Protein AF-A0A927RHD1-F1 (afdb_monomer_lite)

Radius of gyration: 29.97 Å; chains: 1; bounding box: 62×31×7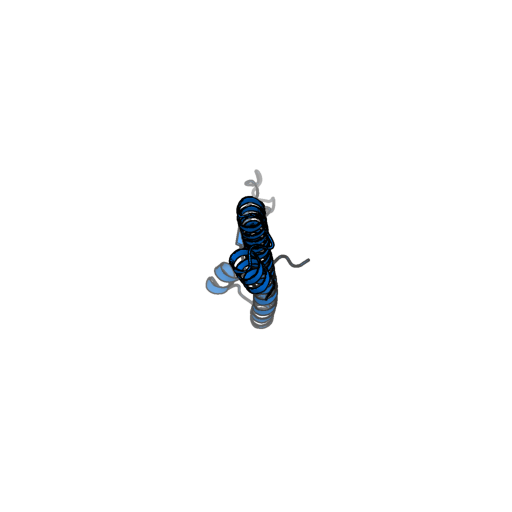5 Å

Secondary structure (DSSP, 8-state):
-HHHHHHHHHHTTSS-HHHHHHHHHHHHHHHHHHHHHHHHHHHHHHHHHHHHHHHHHHHHHHHHHTT-SS--HHHHHHHEEEEEEPPPPSSTTSPPPEEEEESS---

Sequence (107 aa):
ELLENAYVDKVKGKIPEDICVMLITRYTDEKKTLTADIETLNESLAKSNQVVADVDEFIAKIKRYLNVNELTRAMSVELIERVIIGATPKDKNTPRKIQIVYKVDLV

Structure (mmCIF, N/CA/C/O backbone):
data_AF-A0A927RHD1-F1
#
_entry.id   AF-A0A927RHD1-F1
#
loop_
_atom_site.group_PDB
_atom_site.id
_atom_site.type_symbol
_atom_site.label_atom_id
_atom_site.label_alt_id
_atom_site.label_comp_id
_atom_site.label_asym_id
_atom_site.label_entity_id
_atom_site.label_seq_id
_atom_site.pdbx_PDB_ins_code
_atom_site.Cartn_x
_atom_site.Cartn_y
_atom_site.Cartn_z
_atom_site.occupancy
_atom_site.B_iso_or_equiv
_atom_site.auth_seq_id
_atom_site.auth_comp_id
_atom_site.auth_asym_id
_atom_site.auth_atom_id
_atom_site.pdbx_PDB_model_num
ATOM 1 N N . GLU A 1 1 ? -22.916 -0.792 31.201 1.00 51.06 1 GLU A N 1
ATOM 2 C CA . GLU A 1 1 ? -22.751 -0.288 32.583 1.00 51.06 1 GLU A CA 1
ATOM 3 C C . GLU A 1 1 ? -23.159 1.174 32.801 1.00 51.06 1 GLU A C 1
ATOM 5 O O . GLU A 1 1 ? -24.210 1.373 33.392 1.00 51.06 1 GLU A O 1
ATOM 10 N N . LEU A 1 2 ? -22.441 2.211 32.332 1.00 59.84 2 LEU A N 1
ATOM 11 C CA . LEU A 1 2 ? -22.829 3.617 32.629 1.00 59.84 2 LEU A CA 1
ATOM 12 C C . LEU A 1 2 ? -24.217 4.018 32.084 1.00 59.84 2 LEU A C 1
ATOM 14 O O . LEU A 1 2 ? -24.986 4.676 32.778 1.00 59.84 2 LEU A O 1
ATOM 18 N N . LEU A 1 3 ? -24.556 3.576 30.869 1.00 62.25 3 LEU A N 1
ATOM 19 C CA . LEU A 1 3 ? -25.866 3.802 30.241 1.00 62.25 3 LEU A CA 1
ATOM 20 C C . LEU A 1 3 ? -27.012 3.076 30.959 1.00 62.25 3 LEU A C 1
ATOM 22 O O . LEU A 1 3 ? -28.087 3.642 31.141 1.00 62.25 3 LEU A O 1
ATOM 26 N N . GLU A 1 4 ? -26.776 1.838 31.393 1.00 62.19 4 GLU A N 1
ATOM 27 C CA . GLU A 1 4 ? -27.764 1.052 32.143 1.00 62.19 4 GLU A CA 1
ATOM 28 C C . GLU A 1 4 ? -28.014 1.663 33.520 1.00 62.19 4 GLU A C 1
ATOM 30 O O . GLU A 1 4 ? -29.164 1.793 33.924 1.00 62.19 4 GLU A O 1
ATOM 35 N N . ASN A 1 5 ? -26.962 2.123 34.203 1.00 62.47 5 ASN A N 1
ATOM 36 C CA . ASN A 1 5 ? -27.091 2.803 35.489 1.00 62.47 5 ASN A CA 1
ATOM 37 C C . ASN A 1 5 ? -27.829 4.145 35.355 1.00 62.47 5 ASN A C 1
ATOM 39 O O . ASN A 1 5 ? -28.725 4.423 36.148 1.00 62.47 5 ASN A O 1
ATOM 43 N N . ALA A 1 6 ? -27.537 4.938 34.316 1.00 60.22 6 ALA A N 1
ATOM 44 C CA . ALA A 1 6 ? -28.250 6.189 34.041 1.00 60.22 6 ALA A CA 1
ATOM 45 C C . ALA A 1 6 ? -29.737 5.964 33.704 1.00 60.22 6 ALA A C 1
ATOM 47 O O . ALA A 1 6 ? -30.593 6.742 34.127 1.00 60.22 6 ALA A O 1
ATOM 48 N N . TYR A 1 7 ? -30.063 4.885 32.985 1.00 59.28 7 TYR A N 1
ATOM 49 C CA . TYR A 1 7 ? -31.446 4.497 32.704 1.00 59.28 7 TYR A CA 1
ATOM 50 C C . TYR A 1 7 ? -32.173 4.014 33.969 1.00 59.28 7 TYR A C 1
ATOM 52 O O . TYR A 1 7 ? -33.295 4.439 34.240 1.00 59.28 7 TYR A O 1
ATOM 60 N N . VAL A 1 8 ? -31.528 3.183 34.792 1.00 60.94 8 VAL A N 1
ATOM 61 C CA . VAL A 1 8 ? -32.079 2.707 36.072 1.00 60.94 8 VAL A CA 1
ATOM 62 C C . VAL A 1 8 ? -32.320 3.868 37.044 1.00 60.94 8 VAL A C 1
ATOM 64 O O . VAL A 1 8 ? -33.342 3.883 37.733 1.00 60.94 8 VAL A O 1
ATOM 67 N N . ASP A 1 9 ? -31.440 4.868 37.070 1.00 61.34 9 ASP A N 1
ATOM 68 C CA . ASP A 1 9 ? -31.603 6.060 37.908 1.00 61.34 9 ASP A CA 1
ATOM 69 C C . ASP A 1 9 ? -32.654 7.049 37.368 1.00 61.34 9 ASP A C 1
ATOM 71 O O . ASP A 1 9 ? -33.330 7.705 38.169 1.00 61.34 9 ASP A O 1
ATOM 75 N N . LYS A 1 10 ? -32.887 7.083 36.043 1.00 57.81 10 LYS A N 1
ATOM 76 C CA . LYS A 1 10 ? -34.054 7.748 35.429 1.00 57.81 10 LYS A CA 1
ATOM 77 C C . LYS A 1 10 ? -35.360 7.086 35.882 1.00 57.81 10 LYS A C 1
ATOM 79 O O . LYS A 1 10 ? -36.273 7.773 36.330 1.00 57.81 10 LYS A O 1
ATOM 84 N N . VAL A 1 11 ? -35.445 5.753 35.825 1.00 57.78 11 VAL A N 1
ATOM 85 C CA . VAL A 1 11 ? -36.642 4.991 36.248 1.00 57.78 11 VAL A CA 1
ATOM 86 C C . VAL A 1 11 ? -36.899 5.129 37.757 1.00 57.78 11 VAL A C 1
ATOM 88 O O . VAL A 1 11 ? -38.046 5.097 38.195 1.00 57.78 11 VAL A O 1
ATOM 91 N N . LYS A 1 12 ? -35.850 5.360 38.556 1.00 62.81 12 LYS A N 1
ATOM 92 C CA . LYS A 1 12 ? -35.941 5.658 39.998 1.00 62.81 12 LYS A CA 1
ATOM 93 C C . LYS A 1 12 ? -36.261 7.126 40.325 1.00 62.81 12 LYS A C 1
ATOM 95 O O . LYS A 1 12 ? -36.322 7.465 41.506 1.00 62.81 12 LYS A O 1
ATOM 100 N N . GLY A 1 13 ? -36.452 7.993 39.325 1.00 62.12 13 GLY A N 1
ATOM 101 C CA . GLY A 1 13 ? -36.874 9.390 39.504 1.00 62.12 13 GLY A CA 1
ATOM 102 C C . GLY A 1 13 ? -35.811 10.329 40.084 1.00 62.12 13 GLY A C 1
ATOM 103 O O . GLY A 1 13 ? -36.143 11.433 40.507 1.00 62.12 13 GLY A O 1
ATOM 104 N N . LYS A 1 14 ? -34.538 9.912 40.129 1.00 64.75 14 LYS A N 1
ATOM 105 C CA . LYS A 1 14 ? -33.435 10.720 40.682 1.00 64.75 14 LYS A CA 1
ATOM 106 C C . LYS A 1 14 ? -32.799 11.665 39.664 1.00 64.75 14 LYS A C 1
ATOM 108 O O . LYS A 1 14 ? -32.075 12.574 40.061 1.00 64.75 14 LYS A O 1
ATOM 113 N N . ILE A 1 15 ? -33.044 11.440 38.375 1.00 62.84 15 ILE A N 1
ATOM 114 C CA . ILE A 1 15 ? -32.460 12.207 37.274 1.00 62.84 15 ILE A CA 1
ATOM 115 C C . ILE A 1 15 ? -33.594 12.640 36.336 1.00 62.84 15 ILE A C 1
ATOM 117 O O . ILE A 1 15 ? -34.361 11.778 35.896 1.00 62.84 15 ILE A O 1
ATOM 121 N N . PRO A 1 16 ? -33.724 13.944 36.035 1.00 70.50 16 PRO A N 1
ATOM 122 C CA . PRO A 1 16 ? -34.723 14.429 35.096 1.00 70.50 16 PRO A CA 1
ATOM 123 C C . PRO A 1 16 ? -34.412 13.969 33.658 1.00 70.50 16 PRO A C 1
ATOM 125 O O . PRO A 1 16 ? -33.282 13.624 33.298 1.00 70.50 16 PRO A O 1
ATOM 128 N N . GLU A 1 17 ? -35.467 13.845 32.855 1.00 69.06 17 GLU A N 1
ATOM 129 C CA . GLU A 1 17 ? -35.441 13.165 31.554 1.00 69.06 17 GLU A CA 1
ATOM 130 C C . GLU A 1 17 ? -34.510 13.829 30.529 1.00 69.06 17 GLU A C 1
ATOM 132 O O . GLU A 1 17 ? -33.849 13.142 29.748 1.00 69.06 17 GLU A O 1
ATOM 137 N N . ASP A 1 18 ? -34.408 15.149 30.597 1.00 70.12 18 ASP A N 1
ATOM 138 C CA . ASP A 1 18 ? -33.528 16.005 29.807 1.00 70.12 18 ASP A CA 1
ATOM 139 C C . ASP A 1 18 ? -32.040 15.659 29.985 1.00 70.12 18 ASP A C 1
ATOM 141 O O . ASP A 1 18 ? -31.314 15.495 29.001 1.00 70.12 18 ASP A O 1
ATOM 145 N N . ILE A 1 19 ? -31.592 15.458 31.226 1.00 70.06 19 ILE A N 1
ATOM 146 C CA . ILE A 1 19 ? -30.207 15.091 31.548 1.00 70.06 19 ILE A CA 1
ATOM 147 C C . ILE A 1 19 ? -29.882 13.685 31.026 1.00 70.06 19 ILE A C 1
ATOM 149 O O . ILE A 1 19 ? -28.794 13.452 30.494 1.00 70.06 19 ILE A O 1
ATOM 153 N N . CYS A 1 20 ? -30.825 12.744 31.139 1.00 69.62 20 CYS A N 1
ATOM 154 C CA . CYS A 1 20 ? -30.635 11.367 30.680 1.00 69.62 20 CYS A CA 1
ATOM 155 C C . CYS A 1 20 ? -30.480 11.304 29.151 1.00 69.62 20 CYS A C 1
ATOM 157 O O . CYS A 1 20 ? -29.529 10.703 28.650 1.00 69.62 20 CYS A O 1
ATOM 159 N N . VAL A 1 21 ? -31.359 11.986 28.409 1.00 76.75 21 VAL A N 1
ATOM 160 C CA . VAL A 1 21 ? -31.281 12.059 26.942 1.00 76.75 21 VAL A CA 1
ATOM 161 C C . VAL A 1 21 ? -29.987 12.742 26.498 1.00 76.75 21 VAL A C 1
ATOM 163 O O . VAL A 1 21 ? -29.305 12.230 25.614 1.00 76.75 21 VAL A O 1
ATOM 166 N N . MET A 1 22 ? -29.591 13.843 27.144 1.00 78.88 22 MET A N 1
ATOM 167 C CA . MET A 1 22 ? -28.347 14.544 26.817 1.00 78.88 22 MET A CA 1
ATOM 168 C C . MET A 1 22 ? -27.108 13.650 26.992 1.00 78.88 22 MET A C 1
ATOM 170 O O . MET A 1 22 ? -26.223 13.646 26.134 1.00 78.88 22 MET A O 1
ATOM 174 N N . LEU A 1 23 ? -27.043 12.871 28.077 1.00 75.88 23 LEU A N 1
ATOM 175 C CA . LEU A 1 23 ? -25.933 11.948 28.340 1.00 75.88 23 LEU A CA 1
ATOM 176 C C . LEU A 1 23 ? -25.884 10.801 27.325 1.00 75.88 23 LEU A C 1
ATOM 178 O O . LEU A 1 23 ? -24.803 10.466 26.841 1.00 75.88 23 LEU A O 1
ATOM 182 N N . ILE A 1 24 ? -27.041 10.231 26.972 1.00 79.81 24 ILE A N 1
ATOM 183 C CA . ILE A 1 24 ? -27.144 9.165 25.965 1.00 79.81 24 ILE A CA 1
ATOM 184 C C . ILE A 1 24 ? -26.671 9.670 24.601 1.00 79.81 24 ILE A C 1
ATOM 186 O O . ILE A 1 24 ? -25.863 9.005 23.950 1.00 79.81 24 ILE A O 1
ATOM 190 N N . THR A 1 25 ? -27.139 10.844 24.178 1.00 80.56 25 THR A N 1
ATOM 191 C CA . THR A 1 25 ? -26.767 11.439 22.889 1.00 80.56 25 THR A CA 1
ATOM 192 C C . THR A 1 25 ? -25.272 11.711 22.833 1.00 80.56 25 THR A C 1
ATOM 194 O O . THR A 1 25 ? -24.597 11.229 21.928 1.00 80.56 25 THR A O 1
ATOM 197 N N . ARG A 1 26 ? -24.725 12.380 23.855 1.00 80.81 26 ARG A N 1
ATOM 198 C CA . ARG A 1 26 ? -23.299 12.712 23.912 1.00 80.81 26 ARG A CA 1
ATOM 199 C C . ARG A 1 26 ? -22.413 11.465 23.892 1.00 80.81 26 ARG A C 1
ATOM 201 O O . ARG A 1 26 ? -21.429 11.431 23.164 1.00 80.81 26 ARG A O 1
ATOM 208 N N . TYR A 1 27 ? -22.789 10.428 24.638 1.00 77.62 27 TYR A N 1
ATOM 209 C CA . TYR A 1 27 ? -22.066 9.157 24.639 1.00 77.62 27 TYR A CA 1
ATOM 210 C C . TYR A 1 27 ? -22.155 8.429 23.291 1.00 77.62 27 TYR A C 1
ATOM 212 O O . TYR A 1 27 ? -21.181 7.838 22.830 1.00 77.62 27 TYR A O 1
ATOM 220 N N . THR A 1 28 ? -23.321 8.465 22.644 1.00 81.50 28 THR A N 1
ATOM 221 C CA . THR A 1 28 ? -23.519 7.835 21.332 1.00 81.50 28 THR A CA 1
ATOM 222 C C . THR A 1 28 ? -22.691 8.535 20.257 1.00 81.50 28 THR A C 1
ATOM 224 O O . THR A 1 28 ? -22.045 7.858 19.458 1.00 81.50 28 THR A O 1
ATOM 227 N N . ASP A 1 29 ? -22.650 9.866 20.272 1.00 84.06 29 ASP A N 1
ATOM 228 C CA . ASP A 1 29 ? -21.831 10.662 19.356 1.00 84.06 29 ASP A CA 1
ATOM 229 C C . ASP A 1 29 ? -20.333 10.430 19.582 1.00 84.06 29 ASP A C 1
ATOM 231 O O . ASP A 1 29 ? -19.581 10.223 18.626 1.00 84.06 29 ASP A O 1
ATOM 235 N N . GLU A 1 30 ? -19.893 10.383 20.840 1.00 81.19 30 GLU A N 1
ATOM 236 C CA . GLU A 1 30 ? -18.503 10.082 21.190 1.00 81.19 30 GLU A CA 1
ATOM 237 C C . GLU A 1 30 ? -18.106 8.676 20.728 1.00 81.19 30 GLU A C 1
ATOM 239 O O . GLU A 1 30 ? -17.090 8.502 20.058 1.00 81.19 30 GLU A O 1
ATOM 244 N N . LYS A 1 31 ? -18.957 7.673 20.975 1.00 79.38 31 LYS A N 1
ATOM 245 C CA . LYS A 1 31 ? -18.736 6.301 20.503 1.00 79.38 31 LYS A CA 1
ATOM 246 C C . LYS A 1 31 ? -18.680 6.225 18.976 1.00 79.38 31 LYS A C 1
ATOM 248 O O . LYS A 1 31 ? -17.853 5.491 18.434 1.00 79.38 31 LYS A O 1
ATOM 253 N N . LYS A 1 32 ? -19.545 6.963 18.276 1.00 85.06 32 LYS A N 1
ATOM 254 C CA . LYS A 1 32 ? -19.567 7.010 16.808 1.00 85.06 32 LYS A CA 1
ATOM 255 C C . LYS A 1 32 ? -18.287 7.630 16.251 1.00 85.06 32 LYS A C 1
ATOM 257 O O . LYS A 1 32 ? -17.711 7.074 15.322 1.00 85.06 32 LYS A O 1
ATOM 262 N N . THR A 1 33 ? -17.828 8.724 16.852 1.00 84.44 33 THR A N 1
ATOM 263 C CA . THR A 1 33 ? -16.570 9.394 16.484 1.00 84.44 33 THR A CA 1
ATOM 264 C C . THR A 1 33 ? -15.390 8.449 16.694 1.00 84.44 33 THR A C 1
ATOM 266 O O . THR A 1 33 ? -14.625 8.200 15.770 1.00 84.44 33 THR A O 1
ATOM 269 N N . LEU A 1 34 ? -15.319 7.808 17.864 1.00 83.38 34 LEU A N 1
ATOM 270 C CA . LEU A 1 34 ? -14.249 6.870 18.192 1.00 83.38 34 LEU A CA 1
ATOM 271 C C . LEU A 1 34 ? -14.229 5.650 17.255 1.00 83.38 34 LEU A C 1
ATOM 273 O O . LEU A 1 34 ? -13.165 5.164 16.887 1.00 83.38 34 LEU A O 1
ATOM 277 N N . THR A 1 35 ? -15.403 5.161 16.847 1.00 82.81 35 THR A N 1
ATOM 278 C CA . THR A 1 35 ? -15.509 4.047 15.890 1.00 82.81 35 THR A CA 1
ATOM 279 C C . THR A 1 35 ? -14.993 4.458 14.509 1.00 82.81 35 THR A C 1
ATOM 281 O O . THR A 1 35 ? -14.223 3.712 13.910 1.00 82.81 35 THR A O 1
ATOM 284 N N . ALA A 1 36 ? -15.344 5.659 14.037 1.00 86.44 36 ALA A N 1
ATOM 285 C CA . ALA A 1 36 ? -14.854 6.189 12.764 1.00 86.44 36 ALA A CA 1
ATOM 286 C C . ALA A 1 36 ? -13.330 6.421 12.773 1.00 86.44 36 ALA A C 1
ATOM 288 O O . ALA A 1 36 ? -12.644 6.132 11.789 1.00 86.44 36 ALA A O 1
ATOM 289 N N . ASP A 1 37 ? -12.779 6.881 13.899 1.00 84.31 37 ASP A N 1
ATOM 290 C CA . ASP A 1 37 ? -11.334 7.055 14.064 1.00 84.31 37 ASP A CA 1
ATOM 291 C C . ASP A 1 37 ? -10.600 5.707 14.030 1.00 84.31 37 ASP A C 1
ATOM 293 O O . ASP A 1 37 ? -9.563 5.577 13.377 1.00 84.31 37 ASP A O 1
ATOM 297 N N . ILE A 1 38 ? -11.158 4.676 14.679 1.00 85.19 38 ILE A N 1
ATOM 298 C CA . ILE A 1 38 ? -10.624 3.306 14.644 1.00 85.19 38 ILE A CA 1
ATOM 299 C C . ILE A 1 38 ? -10.649 2.741 13.220 1.00 85.19 38 ILE A C 1
ATOM 301 O O . ILE A 1 38 ? -9.670 2.128 12.796 1.00 85.19 38 ILE A O 1
ATOM 305 N N . GLU A 1 39 ? -11.736 2.935 12.471 1.00 83.81 39 GLU A N 1
ATOM 306 C CA . GLU A 1 39 ? -11.827 2.512 11.067 1.00 83.81 39 GLU A CA 1
ATOM 307 C C . GLU A 1 39 ? -10.757 3.202 10.214 1.00 83.81 39 GLU A C 1
ATOM 309 O O . GLU A 1 39 ? -9.997 2.533 9.516 1.00 83.81 39 GLU A O 1
ATOM 314 N N . THR A 1 40 ? -10.604 4.519 10.361 1.00 83.56 40 THR A N 1
ATOM 315 C CA . THR A 1 40 ? -9.594 5.306 9.636 1.00 83.56 40 THR A CA 1
ATOM 316 C C . THR A 1 40 ? -8.165 4.854 9.968 1.00 83.56 40 THR A C 1
ATOM 318 O O . THR A 1 40 ? -7.322 4.701 9.078 1.00 83.56 40 THR A O 1
ATOM 321 N N . LEU A 1 41 ? -7.875 4.604 11.249 1.00 80.75 41 LEU A N 1
ATOM 322 C CA . LEU A 1 41 ? -6.579 4.094 11.706 1.00 80.75 41 LEU A CA 1
ATOM 323 C C . LEU A 1 41 ? -6.296 2.690 11.163 1.00 80.75 41 LEU A C 1
ATOM 325 O O . LEU A 1 41 ? -5.182 2.427 10.706 1.00 80.75 41 LEU A O 1
ATOM 329 N N . ASN A 1 42 ? -7.295 1.805 11.162 1.00 77.00 42 ASN A N 1
ATOM 330 C CA . ASN A 1 42 ? -7.172 0.464 10.596 1.00 77.00 42 ASN A CA 1
ATOM 331 C C . ASN A 1 42 ? -6.957 0.496 9.082 1.00 77.00 42 ASN A C 1
ATOM 333 O O . ASN A 1 42 ? -6.129 -0.258 8.579 1.00 77.00 42 ASN A O 1
ATOM 337 N N . GLU A 1 43 ? -7.631 1.384 8.351 1.00 78.69 43 GLU A N 1
ATOM 338 C CA . GLU A 1 43 ? -7.382 1.572 6.919 1.00 78.69 43 GLU A CA 1
ATOM 339 C C . GLU A 1 43 ? -5.955 2.054 6.644 1.00 78.69 43 GLU A C 1
ATOM 341 O O . GLU A 1 43 ? -5.308 1.578 5.711 1.00 78.69 43 GLU A O 1
ATOM 346 N N . SER A 1 44 ? -5.447 2.985 7.454 1.00 70.00 44 SER A N 1
ATOM 347 C CA . SER A 1 44 ? -4.067 3.466 7.350 1.00 70.00 44 SER A CA 1
ATOM 348 C C . SER A 1 44 ? -3.053 2.350 7.631 1.00 70.00 44 SER A C 1
ATOM 350 O O . SER A 1 44 ? -2.102 2.159 6.869 1.00 70.00 44 SER A O 1
ATOM 352 N N . LEU A 1 45 ? -3.292 1.542 8.670 1.00 71.31 45 LEU A N 1
ATOM 353 C CA . LEU A 1 45 ? -2.471 0.372 8.993 1.00 71.31 45 LEU A CA 1
ATOM 354 C C . LEU A 1 45 ? -2.528 -0.699 7.902 1.00 71.31 45 LEU A C 1
ATOM 356 O O . LEU A 1 45 ? -1.490 -1.242 7.535 1.00 71.31 45 LEU A O 1
ATOM 360 N N . ALA A 1 46 ? -3.710 -0.986 7.354 1.00 68.12 46 ALA A N 1
ATOM 361 C CA . ALA A 1 46 ? -3.876 -1.935 6.260 1.00 68.12 46 ALA A CA 1
ATOM 362 C C . ALA A 1 46 ? -3.112 -1.479 5.011 1.00 68.12 46 ALA A C 1
ATOM 364 O O . ALA A 1 46 ? -2.398 -2.277 4.407 1.00 68.12 46 ALA A O 1
ATOM 365 N N . LYS A 1 47 ? -3.187 -0.186 4.669 1.00 65.06 47 LYS A N 1
ATOM 366 C CA . LYS A 1 47 ? -2.402 0.406 3.576 1.00 65.06 47 LYS A CA 1
ATOM 367 C C . LYS A 1 47 ? -0.899 0.268 3.829 1.00 65.06 47 LYS A C 1
ATOM 369 O O . LYS A 1 47 ? -0.182 -0.167 2.938 1.00 65.06 47 LYS A O 1
ATOM 374 N N . SER A 1 48 ? -0.430 0.573 5.038 1.00 59.12 48 SER A N 1
ATOM 375 C CA . SER A 1 48 ? 0.991 0.464 5.397 1.00 59.12 48 SER A CA 1
ATOM 376 C C . SER A 1 48 ? 1.503 -0.984 5.349 1.00 59.12 48 SER A C 1
ATOM 378 O O . SER A 1 48 ? 2.531 -1.265 4.736 1.00 59.12 48 SER A O 1
ATOM 380 N N . ASN A 1 49 ? 0.750 -1.933 5.914 1.00 58.75 49 ASN A N 1
ATOM 381 C CA . ASN A 1 49 ? 1.111 -3.353 5.901 1.00 58.75 49 ASN A CA 1
ATOM 382 C C . ASN A 1 49 ? 1.113 -3.940 4.484 1.00 58.75 49 ASN A C 1
ATOM 384 O O . ASN A 1 49 ? 1.972 -4.760 4.165 1.00 58.75 49 ASN A O 1
ATOM 388 N N . GLN A 1 50 ? 0.183 -3.506 3.628 1.00 59.81 50 GLN A N 1
ATOM 389 C CA . GLN A 1 50 ? 0.146 -3.921 2.227 1.00 59.81 50 GLN A CA 1
ATOM 390 C C . GLN A 1 50 ? 1.395 -3.452 1.472 1.00 59.81 50 GLN A C 1
ATOM 392 O O . GLN A 1 50 ? 1.940 -4.218 0.684 1.00 59.81 50 GLN A O 1
ATOM 397 N N . VAL A 1 51 ? 1.872 -2.233 1.745 1.00 59.66 51 VAL A N 1
ATOM 398 C CA . VAL A 1 51 ? 3.087 -1.680 1.125 1.00 59.66 51 VAL A CA 1
ATOM 399 C C . VAL A 1 51 ? 4.330 -2.464 1.551 1.00 59.66 51 VAL A C 1
ATOM 401 O O . VAL A 1 51 ? 5.131 -2.833 0.700 1.00 59.66 51 VAL A O 1
ATOM 404 N N . VAL A 1 52 ? 4.486 -2.780 2.840 1.00 59.94 52 VAL A N 1
ATOM 405 C CA . VAL A 1 52 ? 5.661 -3.530 3.329 1.00 59.94 52 VAL A CA 1
ATOM 406 C C . VAL A 1 52 ? 5.700 -4.955 2.763 1.00 59.94 52 VAL A C 1
ATOM 408 O O . VAL A 1 52 ? 6.752 -5.409 2.316 1.00 59.94 52 VAL A O 1
ATOM 411 N N . ALA A 1 53 ? 4.556 -5.644 2.725 1.00 61.19 53 ALA A N 1
ATOM 412 C CA . ALA A 1 53 ? 4.473 -6.994 2.168 1.00 61.19 53 ALA A CA 1
ATOM 413 C C . ALA A 1 53 ? 4.794 -7.032 0.660 1.00 61.19 53 ALA A C 1
ATOM 415 O O . A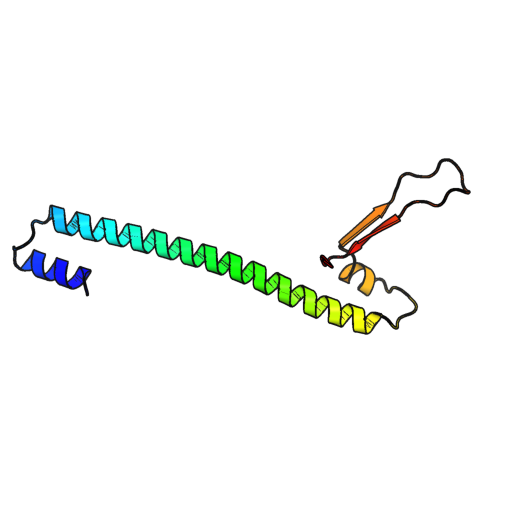LA A 1 53 ? 5.451 -7.964 0.193 1.00 61.19 53 ALA A O 1
ATOM 416 N N . ASP A 1 54 ? 4.376 -6.007 -0.088 1.00 63.91 54 ASP A N 1
ATOM 417 C CA . ASP A 1 54 ? 4.641 -5.886 -1.526 1.00 63.91 54 ASP A CA 1
ATOM 418 C C . ASP A 1 54 ? 6.141 -5.663 -1.813 1.00 63.91 54 ASP A C 1
ATOM 420 O O . ASP A 1 54 ? 6.706 -6.258 -2.732 1.00 63.91 54 ASP A O 1
ATOM 424 N N . VAL A 1 55 ? 6.840 -4.896 -0.964 1.00 63.88 55 VAL A N 1
ATOM 425 C CA . VAL A 1 55 ? 8.295 -4.670 -1.078 1.00 63.88 55 VAL A CA 1
ATOM 426 C C . VAL A 1 55 ? 9.094 -5.962 -0.875 1.00 63.88 55 VAL A C 1
ATOM 428 O O . VAL A 1 55 ? 9.988 -6.262 -1.672 1.00 63.88 55 VAL A O 1
ATOM 431 N N . ASP A 1 56 ? 8.777 -6.755 0.150 1.00 66.94 56 ASP A N 1
ATOM 432 C CA . ASP A 1 56 ? 9.482 -8.016 0.415 1.00 66.94 56 ASP A CA 1
ATOM 433 C C . ASP A 1 56 ? 9.258 -9.046 -0.704 1.00 66.94 56 ASP A C 1
ATOM 435 O O . ASP A 1 56 ? 10.201 -9.720 -1.145 1.00 66.94 56 ASP A O 1
ATOM 439 N N . GLU A 1 57 ? 8.028 -9.135 -1.223 1.00 68.94 57 GLU A N 1
ATOM 440 C CA . GLU A 1 57 ? 7.700 -9.993 -2.363 1.00 68.94 57 GLU A CA 1
ATOM 441 C C . GLU A 1 57 ? 8.454 -9.547 -3.627 1.00 68.94 57 GLU A C 1
ATOM 443 O O . GLU A 1 57 ? 9.017 -10.370 -4.361 1.00 68.94 57 GLU A O 1
ATOM 448 N N . PHE A 1 58 ? 8.538 -8.238 -3.861 1.00 67.06 58 PHE A N 1
ATOM 449 C CA . PHE A 1 58 ? 9.268 -7.663 -4.982 1.00 67.06 58 PHE A CA 1
ATOM 450 C C . PHE A 1 58 ? 10.775 -7.922 -4.906 1.00 67.06 58 PHE A C 1
ATOM 452 O O . PHE A 1 58 ? 11.389 -8.317 -5.901 1.00 67.06 58 PHE A O 1
ATOM 459 N N . ILE A 1 59 ? 11.385 -7.778 -3.726 1.00 67.69 59 ILE A N 1
ATOM 460 C CA . ILE A 1 59 ? 12.802 -8.094 -3.508 1.00 67.69 59 ILE A CA 1
ATOM 461 C C . ILE A 1 59 ? 13.059 -9.585 -3.754 1.00 67.69 59 ILE A C 1
ATOM 463 O O . ILE A 1 59 ? 14.057 -9.937 -4.389 1.00 67.69 59 ILE A O 1
ATOM 467 N N . ALA A 1 60 ? 12.173 -10.474 -3.300 1.00 70.81 60 ALA A N 1
ATOM 468 C CA . ALA A 1 60 ? 12.288 -11.908 -3.558 1.00 70.81 60 ALA A CA 1
ATOM 469 C C . ALA A 1 60 ? 12.204 -12.231 -5.062 1.00 70.81 60 ALA A C 1
ATOM 471 O O . ALA A 1 60 ? 12.998 -13.029 -5.573 1.00 70.81 60 ALA A O 1
ATOM 472 N N . LYS A 1 61 ? 11.301 -11.563 -5.793 1.00 68.12 61 LYS A N 1
ATOM 473 C CA . LYS A 1 61 ? 11.185 -11.671 -7.255 1.00 68.12 61 LYS A CA 1
ATOM 474 C C . LYS A 1 61 ? 12.446 -11.171 -7.956 1.00 68.12 61 LYS A C 1
ATOM 476 O O . LYS A 1 61 ? 13.012 -11.907 -8.760 1.00 68.12 61 LYS A O 1
ATOM 481 N N . ILE A 1 62 ? 12.957 -9.989 -7.609 1.00 67.94 62 ILE A N 1
ATOM 482 C CA . ILE A 1 62 ? 14.208 -9.462 -8.180 1.00 67.94 62 ILE A CA 1
ATOM 483 C C . ILE A 1 62 ? 15.389 -10.386 -7.884 1.00 67.94 62 ILE A C 1
ATOM 485 O O . ILE A 1 62 ? 16.158 -10.681 -8.792 1.00 67.94 62 ILE A O 1
ATOM 489 N N . LYS A 1 63 ? 15.524 -10.909 -6.660 1.00 66.88 63 LYS A N 1
ATOM 490 C CA . LYS A 1 63 ? 16.576 -11.881 -6.302 1.00 66.88 63 LYS A CA 1
ATOM 491 C C . LYS A 1 63 ? 16.523 -13.149 -7.147 1.00 66.88 63 LYS A C 1
ATOM 493 O O . LYS A 1 63 ? 17.569 -13.676 -7.514 1.00 66.88 63 LYS A O 1
ATOM 498 N N . ARG A 1 64 ? 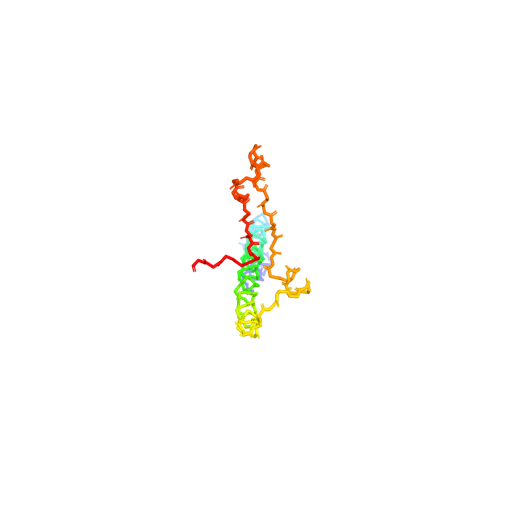15.327 -13.611 -7.511 1.00 67.44 64 ARG A N 1
ATOM 499 C CA . ARG A 1 64 ? 15.146 -14.749 -8.423 1.00 67.44 64 ARG A CA 1
ATOM 500 C C . ARG A 1 64 ? 15.546 -14.418 -9.864 1.00 67.44 64 ARG A C 1
ATOM 502 O O . ARG A 1 64 ? 15.993 -15.301 -10.590 1.00 67.44 64 ARG A O 1
ATOM 509 N N . TYR A 1 65 ? 15.405 -13.157 -10.257 1.00 63.59 65 TYR A N 1
ATOM 510 C CA . TYR A 1 65 ? 15.700 -12.666 -11.599 1.00 63.59 65 TYR A CA 1
ATOM 511 C C . TYR A 1 65 ? 17.093 -12.031 -11.763 1.00 63.59 65 TYR A C 1
ATOM 513 O O . TYR A 1 65 ? 17.509 -11.763 -12.886 1.00 63.59 65 TYR A O 1
ATOM 521 N N . LEU A 1 66 ? 17.839 -11.841 -10.672 1.00 58.75 66 LEU A N 1
ATOM 522 C CA . LEU A 1 66 ? 19.166 -11.211 -10.637 1.00 58.75 66 LEU A CA 1
ATOM 523 C C . LEU A 1 66 ? 20.239 -11.987 -11.425 1.00 58.75 66 LEU A C 1
ATOM 525 O O . LEU A 1 66 ? 21.223 -11.394 -11.852 1.00 58.75 66 LEU A O 1
ATOM 529 N N . ASN A 1 67 ? 20.023 -13.283 -11.669 1.00 57.56 67 ASN A N 1
ATOM 530 C CA . ASN A 1 67 ? 20.921 -14.138 -12.458 1.00 57.56 67 ASN A CA 1
ATOM 531 C C . ASN A 1 67 ? 20.453 -14.348 -13.909 1.00 57.56 67 ASN A C 1
ATOM 533 O O . ASN A 1 67 ? 20.963 -15.232 -14.599 1.00 57.56 67 ASN A O 1
ATOM 537 N N . VAL A 1 68 ? 19.456 -13.594 -14.376 1.00 60.53 68 VAL A N 1
ATOM 538 C CA . VAL A 1 68 ? 18.928 -13.735 -15.736 1.00 60.53 68 VAL A CA 1
ATOM 539 C C . VAL A 1 68 ? 19.592 -12.694 -16.635 1.00 60.53 68 VAL A C 1
ATOM 541 O O . VAL A 1 68 ? 19.488 -11.496 -16.393 1.00 60.53 68 VAL A O 1
ATOM 544 N N . ASN A 1 69 ? 20.270 -13.156 -17.688 1.00 59.53 69 ASN A N 1
ATOM 545 C CA . ASN A 1 69 ? 20.989 -12.292 -18.633 1.00 59.53 69 ASN A CA 1
ATOM 546 C C . ASN A 1 69 ? 20.058 -11.468 -19.546 1.00 59.53 69 ASN A C 1
ATOM 548 O O . ASN A 1 69 ? 20.512 -10.519 -20.181 1.00 59.53 69 ASN A O 1
ATOM 552 N N . GLU A 1 70 ? 18.768 -11.816 -19.623 1.00 65.94 70 GLU A N 1
ATOM 553 C CA . GLU A 1 70 ? 17.791 -11.180 -20.512 1.00 65.94 70 GLU A CA 1
ATOM 554 C C . GLU A 1 70 ? 16.492 -10.811 -19.783 1.00 65.94 70 GLU A C 1
ATOM 556 O O . GLU A 1 70 ? 15.892 -11.609 -19.060 1.00 65.94 70 GLU A O 1
ATOM 561 N N . LEU A 1 71 ? 16.019 -9.585 -20.017 1.00 68.38 71 LEU A N 1
ATOM 562 C CA . LEU A 1 71 ? 14.757 -9.096 -19.473 1.00 68.38 71 LEU A CA 1
ATOM 563 C C . LEU A 1 71 ? 13.583 -9.696 -20.263 1.00 68.38 71 LEU A C 1
ATOM 565 O O . LEU A 1 71 ? 13.324 -9.313 -21.403 1.00 68.38 71 LEU A O 1
ATOM 569 N N . THR A 1 72 ? 12.834 -10.613 -19.648 1.00 78.44 72 THR A N 1
ATOM 570 C CA . THR A 1 72 ? 11.620 -11.171 -20.264 1.00 78.44 72 THR A CA 1
ATOM 571 C C . THR A 1 72 ? 10.459 -10.176 -20.170 1.00 78.44 72 THR A C 1
ATOM 573 O O . THR A 1 72 ? 10.310 -9.483 -19.165 1.00 78.44 72 THR A O 1
ATOM 576 N N . ARG A 1 73 ? 9.563 -10.151 -21.170 1.00 76.00 73 ARG A N 1
ATOM 577 C CA . ARG A 1 73 ? 8.369 -9.276 -21.186 1.00 76.00 73 ARG A CA 1
ATOM 578 C C . ARG A 1 73 ? 7.536 -9.361 -19.901 1.00 76.00 73 ARG A C 1
ATOM 580 O O . ARG A 1 73 ? 7.048 -8.340 -19.426 1.00 76.00 73 ARG A O 1
ATOM 587 N N . ALA A 1 74 ? 7.374 -10.563 -19.350 1.00 74.88 74 ALA A N 1
ATOM 588 C CA . ALA A 1 74 ? 6.667 -10.774 -18.088 1.00 74.88 74 ALA A CA 1
ATOM 589 C C . ALA A 1 74 ? 7.338 -10.018 -16.926 1.00 74.88 74 ALA A C 1
ATOM 591 O O . ALA A 1 74 ? 6.663 -9.299 -16.198 1.00 74.88 74 ALA A O 1
ATOM 592 N N . MET A 1 75 ? 8.670 -10.084 -16.835 1.00 71.44 75 MET A N 1
ATOM 593 C CA . MET A 1 75 ? 9.454 -9.370 -15.823 1.00 71.44 75 MET A CA 1
ATOM 594 C C . MET A 1 75 ? 9.349 -7.855 -15.990 1.00 71.44 75 MET A C 1
ATOM 596 O O . MET A 1 75 ? 9.218 -7.142 -15.005 1.00 71.44 75 MET A O 1
ATOM 600 N N . SER A 1 76 ? 9.368 -7.347 -17.227 1.00 76.25 76 SER A N 1
ATOM 601 C CA . SER A 1 76 ? 9.208 -5.911 -17.487 1.00 76.25 76 SER A CA 1
ATOM 602 C C . SER A 1 76 ? 7.868 -5.387 -16.977 1.00 76.25 76 SER A C 1
ATOM 604 O O . SER A 1 76 ? 7.825 -4.348 -16.333 1.00 76.25 76 SER A O 1
ATOM 606 N N . VAL A 1 77 ? 6.778 -6.111 -17.247 1.00 78.81 77 VAL A N 1
ATOM 607 C CA . VAL A 1 77 ? 5.428 -5.722 -16.808 1.00 78.81 77 VAL A CA 1
ATOM 608 C C . VAL A 1 77 ? 5.289 -5.818 -15.293 1.00 78.81 77 VAL A C 1
ATOM 610 O O . VAL A 1 77 ? 4.568 -5.026 -14.691 1.00 78.81 77 VAL A O 1
ATOM 613 N N . GLU A 1 78 ? 5.960 -6.784 -14.673 1.00 74.56 78 GLU A N 1
ATOM 614 C CA . GLU A 1 78 ? 5.896 -6.990 -13.233 1.00 74.56 78 GLU A CA 1
ATOM 615 C C . GLU A 1 78 ? 6.724 -5.945 -12.473 1.00 74.56 78 GLU A C 1
ATOM 617 O O . GLU A 1 78 ? 6.205 -5.346 -11.534 1.00 74.56 78 GLU A O 1
ATOM 622 N N . LEU A 1 79 ? 7.947 -5.654 -12.930 1.00 76.00 79 LEU A N 1
ATOM 623 C CA . LEU A 1 79 ? 8.922 -4.831 -12.207 1.00 76.00 79 LEU A CA 1
ATOM 624 C C . LEU A 1 79 ? 8.831 -3.328 -12.496 1.00 76.00 79 LEU A C 1
ATOM 626 O O . LEU A 1 79 ? 9.102 -2.507 -11.618 1.00 76.00 79 LEU A O 1
ATOM 630 N N . ILE A 1 80 ? 8.493 -2.955 -13.731 1.00 83.31 80 ILE A N 1
ATOM 631 C CA . ILE A 1 80 ? 8.566 -1.571 -14.202 1.00 83.31 80 ILE A CA 1
ATOM 632 C C . ILE A 1 80 ? 7.192 -0.921 -14.057 1.00 83.31 80 ILE A C 1
ATOM 634 O O . ILE A 1 80 ? 6.194 -1.428 -14.564 1.00 83.31 80 ILE A O 1
ATOM 638 N N . GLU A 1 81 ? 7.139 0.221 -13.380 1.00 83.81 81 GLU A N 1
ATOM 639 C CA . GLU A 1 81 ? 5.931 1.040 -13.293 1.00 83.81 81 GLU A CA 1
ATOM 640 C C . GLU A 1 81 ? 5.736 1.829 -14.586 1.00 83.81 81 GLU A C 1
ATOM 642 O O . GLU A 1 81 ? 4.669 1.814 -15.198 1.00 83.81 81 GLU A O 1
ATOM 647 N N . ARG A 1 82 ? 6.799 2.507 -15.029 1.00 87.00 82 ARG A N 1
ATOM 648 C CA . ARG A 1 82 ? 6.796 3.291 -16.263 1.00 87.00 82 ARG A CA 1
ATOM 649 C C . ARG A 1 82 ? 8.194 3.432 -16.848 1.00 87.00 82 ARG A C 1
ATOM 651 O O . ARG A 1 82 ? 9.201 3.407 -16.141 1.00 87.00 82 ARG A O 1
ATOM 658 N N . VAL A 1 83 ? 8.238 3.662 -18.157 1.00 88.06 83 VAL A N 1
ATOM 659 C CA . VAL A 1 83 ? 9.462 4.003 -18.889 1.00 88.06 83 VAL A CA 1
ATOM 660 C C . VAL A 1 83 ? 9.319 5.414 -19.438 1.00 88.06 83 VAL A C 1
ATOM 662 O O . VAL A 1 83 ? 8.430 5.694 -20.239 1.00 88.06 83 VAL A O 1
ATOM 665 N N . ILE A 1 84 ? 10.201 6.309 -19.006 1.00 90.12 84 ILE A N 1
ATOM 666 C CA . ILE A 1 84 ? 10.258 7.693 -19.466 1.00 90.12 84 ILE A CA 1
ATOM 667 C C . ILE A 1 84 ? 11.305 7.770 -20.568 1.00 90.12 84 ILE A C 1
ATOM 669 O O . ILE A 1 84 ? 12.497 7.536 -20.353 1.00 90.12 84 ILE A O 1
ATOM 673 N N . ILE A 1 85 ? 10.846 8.110 -21.766 1.00 89.62 85 ILE A N 1
ATOM 674 C CA . ILE A 1 85 ? 11.703 8.236 -22.934 1.00 89.62 85 ILE A CA 1
ATOM 675 C C . ILE A 1 85 ? 11.977 9.723 -23.164 1.00 89.62 85 ILE A C 1
ATOM 677 O O . ILE A 1 85 ? 11.065 10.501 -23.434 1.00 89.62 85 ILE A O 1
ATOM 681 N N . GLY A 1 86 ? 13.247 10.115 -23.073 1.00 85.44 86 GLY A N 1
ATOM 682 C CA . GLY A 1 86 ? 13.686 11.486 -23.307 1.00 85.44 86 GLY A CA 1
ATOM 683 C C . GLY A 1 86 ? 13.457 11.959 -24.746 1.00 85.44 86 GLY A C 1
ATOM 684 O O . GLY A 1 86 ? 13.148 11.172 -25.652 1.00 85.44 86 GLY A O 1
ATOM 685 N N . ALA A 1 87 ? 13.636 13.266 -24.952 1.00 85.75 87 ALA A N 1
ATOM 686 C CA . ALA A 1 87 ? 13.502 13.903 -26.258 1.00 85.75 87 ALA A CA 1
ATOM 687 C C . ALA A 1 87 ? 14.358 13.200 -27.323 1.00 85.75 87 ALA A C 1
ATOM 689 O O . ALA A 1 87 ? 15.451 12.704 -27.036 1.00 85.75 87 ALA A O 1
ATOM 690 N N . THR A 1 88 ? 13.842 13.148 -28.551 1.00 82.62 88 THR A N 1
ATOM 691 C CA . THR A 1 88 ? 14.582 12.596 -29.687 1.00 82.62 88 THR A CA 1
ATOM 692 C C . THR A 1 88 ? 15.828 13.451 -29.920 1.00 82.62 88 THR A C 1
ATOM 694 O O . THR A 1 88 ? 15.688 14.657 -30.148 1.00 82.62 88 THR A O 1
ATOM 697 N N . PRO A 1 89 ? 17.037 12.871 -29.846 1.00 83.56 89 PRO A N 1
ATOM 698 C CA . PRO A 1 89 ? 18.251 13.621 -30.113 1.00 83.56 89 PRO A CA 1
ATOM 699 C C . PRO A 1 89 ? 18.257 14.122 -31.560 1.00 83.56 89 PRO A C 1
ATOM 701 O O . PRO A 1 89 ? 17.787 13.430 -32.463 1.00 83.56 89 PRO A O 1
ATOM 704 N N . LYS A 1 90 ? 18.770 15.337 -31.778 1.00 81.31 90 LYS A N 1
ATOM 705 C CA . LYS A 1 90 ? 18.878 15.928 -33.123 1.00 81.31 90 LYS A CA 1
ATOM 706 C C . LYS A 1 90 ? 19.933 15.219 -33.975 1.00 81.31 90 LYS A C 1
ATOM 708 O O . LYS A 1 90 ? 19.75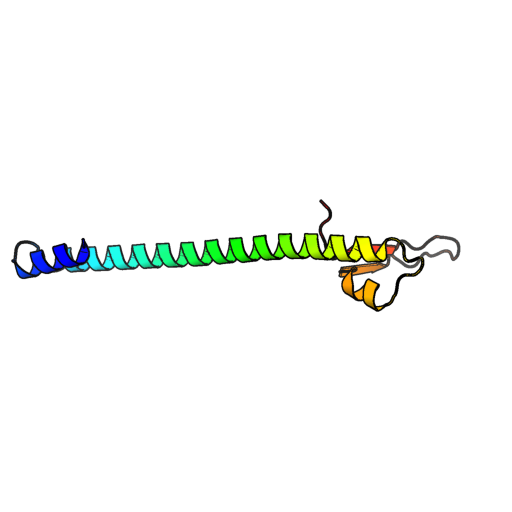9 15.103 -35.183 1.00 81.31 90 LYS A O 1
ATOM 713 N N . ASP A 1 91 ? 20.968 14.693 -33.327 1.00 83.00 91 ASP A N 1
ATOM 714 C C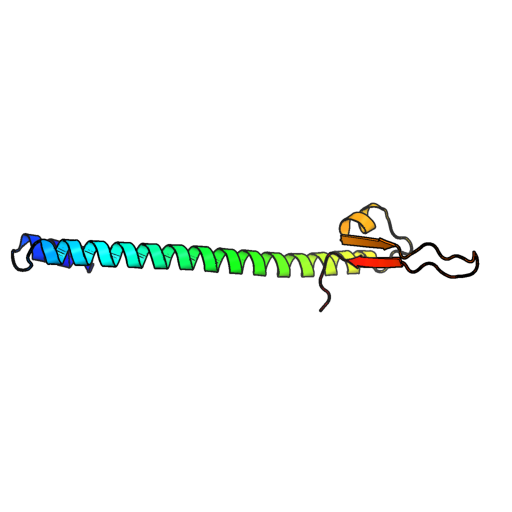A . ASP A 1 91 ? 22.049 13.955 -33.966 1.00 83.00 91 ASP A CA 1
ATOM 715 C C . ASP A 1 91 ? 21.907 12.453 -33.723 1.00 83.00 91 ASP A C 1
ATOM 717 O O . ASP A 1 91 ? 21.658 12.003 -32.604 1.00 83.00 91 ASP A O 1
ATOM 721 N N . LYS A 1 92 ? 22.148 11.650 -34.768 1.00 75.56 92 LYS A N 1
ATOM 722 C CA . LYS A 1 92 ? 22.127 10.177 -34.680 1.00 75.56 92 LYS A CA 1
ATOM 723 C C . LYS A 1 92 ? 23.195 9.604 -33.740 1.00 75.56 92 LYS A C 1
ATOM 725 O O . LYS A 1 92 ? 23.103 8.439 -33.374 1.00 75.56 92 LYS A O 1
ATOM 730 N N . ASN A 1 93 ? 24.200 10.402 -33.379 1.00 80.19 93 ASN A N 1
ATOM 731 C CA . ASN A 1 93 ? 25.319 9.980 -32.539 1.00 80.19 93 ASN A CA 1
ATOM 732 C C . ASN A 1 93 ? 25.110 10.293 -31.047 1.00 80.19 93 ASN A C 1
ATOM 734 O O . ASN A 1 93 ? 25.935 9.927 -30.214 1.00 80.19 93 ASN A O 1
ATOM 738 N N . THR A 1 94 ? 24.031 10.995 -30.692 1.00 81.69 94 THR A N 1
ATOM 739 C CA . THR A 1 94 ? 23.749 11.334 -29.297 1.00 81.69 94 THR A CA 1
ATOM 740 C C . THR A 1 94 ? 22.897 10.236 -28.656 1.00 81.69 94 THR A C 1
ATOM 742 O O . THR A 1 94 ? 21.832 9.904 -29.184 1.00 81.69 94 THR A O 1
ATOM 745 N N . PRO A 1 95 ? 23.309 9.679 -27.503 1.00 82.88 95 PRO A N 1
ATOM 746 C CA . PRO A 1 95 ? 22.517 8.678 -26.806 1.00 82.88 95 PRO A CA 1
ATOM 747 C C . PRO A 1 95 ? 21.196 9.281 -26.320 1.00 82.88 95 PRO A C 1
ATOM 749 O O . PRO A 1 95 ? 21.148 10.380 -25.763 1.00 82.88 95 PRO A O 1
ATOM 752 N N . ARG A 1 96 ? 20.101 8.544 -26.515 1.00 85.12 96 ARG A N 1
ATOM 753 C CA . ARG A 1 96 ? 18.785 8.937 -26.009 1.00 85.12 96 ARG A CA 1
ATOM 754 C C . ARG A 1 96 ? 18.686 8.589 -24.529 1.00 85.12 96 ARG A C 1
ATOM 756 O O . ARG A 1 96 ? 18.908 7.446 -24.143 1.00 85.12 96 ARG A O 1
ATOM 763 N N . LYS A 1 97 ? 18.303 9.562 -23.702 1.00 87.00 97 LYS A N 1
ATOM 764 C CA . LYS A 1 97 ? 18.065 9.323 -22.275 1.00 87.00 97 LYS A CA 1
ATOM 765 C C . LYS A 1 97 ? 16.794 8.490 -22.101 1.00 87.00 97 LYS A C 1
ATOM 767 O O . LYS A 1 97 ? 15.725 8.907 -22.544 1.00 87.00 97 LYS A O 1
ATOM 772 N N . ILE A 1 98 ? 16.913 7.336 -21.455 1.00 88.94 98 ILE A N 1
ATOM 773 C CA . ILE A 1 98 ? 15.788 6.486 -21.054 1.00 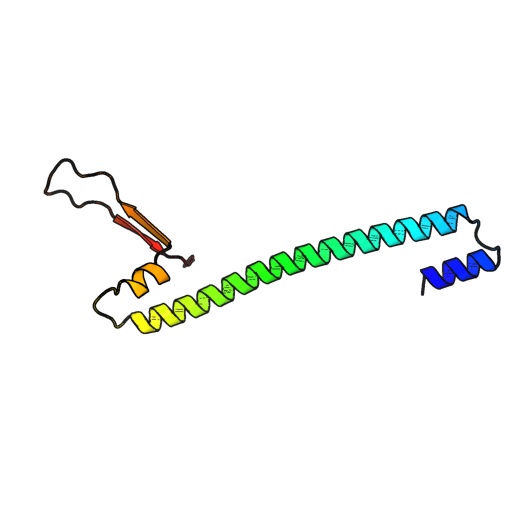88.94 98 ILE A CA 1
ATOM 774 C C . ILE A 1 98 ? 15.873 6.332 -19.541 1.00 88.94 98 ILE A C 1
ATOM 776 O O . ILE A 1 98 ? 16.932 6.005 -19.011 1.00 88.94 98 ILE A O 1
ATOM 780 N N . GLN A 1 99 ? 14.772 6.601 -18.852 1.00 87.12 99 GLN A N 1
ATOM 781 C CA . GLN A 1 99 ? 14.661 6.432 -17.411 1.00 87.12 99 GLN A CA 1
ATOM 782 C C . GLN A 1 99 ? 13.593 5.380 -17.124 1.00 87.12 99 GLN A C 1
ATOM 784 O O . GLN A 1 99 ? 12.458 5.493 -17.583 1.00 87.12 99 GLN A O 1
ATOM 789 N N . ILE A 1 100 ? 13.976 4.346 -16.384 1.00 86.44 100 ILE A N 1
ATOM 790 C CA . ILE A 1 100 ? 13.089 3.264 -15.959 1.00 86.44 100 ILE A CA 1
ATOM 791 C C . ILE A 1 100 ? 12.711 3.543 -14.509 1.00 86.44 100 ILE A C 1
ATOM 793 O O . ILE A 1 100 ? 13.589 3.747 -13.674 1.00 86.44 100 ILE A O 1
ATOM 797 N N . VAL A 1 101 ? 11.411 3.584 -14.234 1.00 84.19 101 VAL A N 1
ATOM 798 C CA . VAL A 1 101 ? 10.860 3.745 -12.887 1.00 84.19 101 VAL A CA 1
ATOM 799 C C . VAL A 1 101 ? 10.276 2.399 -12.477 1.00 84.19 101 VAL A C 1
ATOM 801 O O . VAL A 1 101 ? 9.420 1.858 -13.181 1.00 84.19 101 VAL A O 1
ATOM 804 N N . TYR A 1 102 ? 10.776 1.838 -11.381 1.00 82.44 102 TYR A N 1
ATOM 805 C CA . TYR A 1 102 ? 10.320 0.561 -10.834 1.00 82.44 102 TYR A CA 1
ATOM 806 C C . TYR A 1 102 ? 9.130 0.772 -9.899 1.00 82.44 102 TYR A C 1
ATOM 808 O O . TYR A 1 102 ? 8.993 1.845 -9.328 1.00 82.44 102 TYR A O 1
ATOM 816 N N . LYS A 1 103 ? 8.291 -0.256 -9.736 1.00 77.06 103 LYS A N 1
ATOM 817 C CA . LYS A 1 103 ? 7.084 -0.193 -8.886 1.00 77.06 103 LYS A CA 1
ATOM 818 C C . LYS A 1 103 ? 7.357 -0.161 -7.380 1.00 77.06 103 LYS A C 1
ATOM 820 O O . LYS A 1 103 ? 6.412 -0.092 -6.606 1.00 77.06 103 LYS A O 1
ATOM 825 N N . VAL A 1 104 ? 8.619 -0.252 -6.971 1.00 70.62 104 VAL A N 1
ATOM 826 C CA . VAL A 1 104 ? 9.016 -0.204 -5.566 1.00 70.62 104 VAL A CA 1
ATOM 827 C C . VAL A 1 104 ? 9.899 1.002 -5.332 1.00 70.62 104 VAL A C 1
ATOM 829 O O . VAL A 1 104 ? 10.908 1.188 -6.018 1.00 70.62 104 VAL A O 1
ATOM 832 N N . ASP A 1 105 ? 9.528 1.776 -4.317 1.00 56.97 105 ASP A N 1
ATOM 833 C CA . ASP A 1 105 ? 10.375 2.795 -3.722 1.00 56.97 105 ASP A CA 1
ATOM 834 C C . ASP A 1 105 ? 11.508 2.096 -2.959 1.00 56.97 105 ASP A C 1
ATOM 836 O O . ASP A 1 105 ? 11.385 1.726 -1.793 1.00 56.97 105 ASP A O 1
ATOM 840 N N . LEU A 1 106 ? 12.621 1.861 -3.656 1.00 48.88 106 LEU A N 1
ATOM 841 C CA . LEU A 1 106 ? 13.893 1.494 -3.037 1.00 48.88 106 LEU A CA 1
ATOM 842 C C . LEU A 1 106 ? 14.458 2.753 -2.357 1.00 48.88 106 LEU A C 1
ATOM 844 O O . LEU A 1 106 ? 15.283 3.450 -2.949 1.00 48.88 106 LEU A O 1
ATOM 848 N N . VAL A 1 107 ? 13.951 3.084 -1.167 1.00 44.03 107 VAL A N 1
ATOM 849 C CA . VAL A 1 107 ? 14.535 4.107 -0.279 1.00 44.03 107 VAL A CA 1
ATOM 850 C C . VAL A 1 107 ? 15.573 3.466 0.628 1.00 44.03 107 VAL A C 1
ATOM 852 O O . VAL A 1 107 ? 15.262 2.409 1.222 1.00 44.03 107 VAL A O 1
#

pLDDT: mean 72.76, std 10.58, range [44.03, 90.12]

Foldseek 3Di:
DVLVVLVVCVVVVNDDPVVNVVVVVVVVVVVVVVVVVVVVVVVVVVVVVVLVVVVVVLVVVCVVCVPPPDQDPVNCVQWFPDKDWADDDPDPPDDTDIDTHTPHDPD